Protein AF-A0A258S216-F1 (afdb_monomer)

pLDDT: mean 93.69, std 6.64, range [56.25, 97.56]

Radius of gyration: 15.53 Å; Cα contacts (8 Å, |Δi|>4): 87; chains: 1; bounding box: 30×21×45 Å

Nearest PDB structures (foldseek):
  6kkh-assembly1_A  TM=6.649E-01  e=6.644E-02  Roseiflexus castenholzii DSM 13941
  6kkh-assembly2_G  TM=7.207E-01  e=5.382E-01  Roseiflexus castenholzii DSM 13941
  7qjb-assembly1_e  TM=2.197E-01  e=6.377E+00  Homo sapiens

Structure (mmCIF, N/CA/C/O backbone):
data_AF-A0A258S216-F1
#
_entry.id   AF-A0A258S216-F1
#
loop_
_atom_site.group_PDB
_atom_site.id
_atom_site.type_symbol
_atom_site.label_atom_id
_atom_site.label_alt_id
_atom_site.label_comp_id
_atom_site.label_asym_id
_atom_site.label_entity_id
_atom_site.label_seq_id
_atom_site.pdbx_PDB_ins_code
_atom_site.Cartn_x
_atom_site.Cartn_y
_atom_site.Cartn_z
_atom_site.occupancy
_atom_site.B_iso_or_equiv
_atom_site.auth_seq_id
_atom_site.auth_comp_id
_atom_site.auth_asym_id
_atom_site.auth_atom_id
_atom_site.pdbx_PDB_model_num
ATOM 1 N N . MET A 1 1 ? 13.351 -6.674 -26.574 1.00 56.25 1 MET A N 1
ATOM 2 C CA . MET A 1 1 ? 11.916 -6.914 -26.319 1.00 56.25 1 MET A CA 1
ATOM 3 C C . MET A 1 1 ? 11.646 -6.452 -24.902 1.00 56.25 1 MET A C 1
ATOM 5 O O . MET A 1 1 ? 12.362 -6.910 -24.017 1.00 56.25 1 MET A O 1
ATOM 9 N N . ASP A 1 2 ? 10.699 -5.537 -24.695 1.00 67.88 2 ASP A N 1
ATOM 10 C CA . ASP A 1 2 ? 10.240 -5.197 -23.343 1.00 67.88 2 ASP A CA 1
ATOM 11 C C . ASP A 1 2 ? 9.580 -6.433 -22.728 1.00 67.88 2 ASP A C 1
ATOM 13 O O . ASP A 1 2 ? 8.607 -6.958 -23.268 1.00 67.88 2 ASP A O 1
ATOM 17 N N . ARG A 1 3 ? 10.136 -6.932 -21.621 1.00 88.38 3 ARG A N 1
ATOM 18 C CA . ARG A 1 3 ? 9.582 -8.073 -20.881 1.00 88.38 3 ARG A CA 1
ATOM 19 C C . ARG A 1 3 ? 8.566 -7.557 -19.867 1.00 88.38 3 ARG A C 1
ATOM 21 O O . ARG A 1 3 ? 8.866 -7.470 -18.683 1.00 88.38 3 ARG A O 1
ATOM 28 N N . LEU A 1 4 ? 7.393 -7.156 -20.355 1.00 89.75 4 LEU A N 1
ATOM 29 C CA . LEU A 1 4 ? 6.331 -6.598 -19.509 1.00 89.75 4 LEU A CA 1
ATOM 30 C C . LEU A 1 4 ? 5.826 -7.601 -18.463 1.00 89.75 4 LEU A C 1
ATOM 32 O O . LEU A 1 4 ? 5.518 -7.199 -17.351 1.00 89.75 4 LEU A O 1
ATOM 36 N N . GLU A 1 5 ? 5.811 -8.893 -18.787 1.00 92.88 5 GLU A N 1
ATOM 37 C CA . GLU A 1 5 ? 5.458 -9.958 -17.836 1.00 92.88 5 GLU A CA 1
ATOM 38 C C . GLU A 1 5 ? 6.424 -9.991 -16.646 1.00 92.88 5 GLU A C 1
ATOM 40 O O . GLU A 1 5 ? 5.989 -9.935 -15.501 1.00 92.88 5 GLU A O 1
ATOM 45 N N . LEU A 1 6 ? 7.734 -9.951 -16.915 1.00 95.12 6 LEU A N 1
ATOM 46 C CA . LEU A 1 6 ? 8.748 -9.871 -15.862 1.00 95.12 6 LEU A CA 1
ATOM 47 C C . LEU A 1 6 ? 8.580 -8.599 -15.021 1.00 95.12 6 LEU A C 1
ATOM 49 O O . LEU A 1 6 ? 8.665 -8.651 -13.802 1.00 95.12 6 LEU A O 1
ATOM 53 N N . LEU A 1 7 ? 8.310 -7.453 -15.653 1.00 96.19 7 LEU A N 1
ATOM 54 C CA . LEU A 1 7 ? 8.071 -6.209 -14.919 1.00 96.19 7 LEU A CA 1
ATOM 55 C C . LEU A 1 7 ? 6.853 -6.321 -13.984 1.00 96.19 7 LEU A C 1
ATOM 57 O O . LEU A 1 7 ? 6.908 -5.812 -12.869 1.00 96.19 7 LEU A O 1
ATOM 61 N N . ALA A 1 8 ? 5.775 -6.982 -14.413 1.00 96.38 8 ALA A N 1
ATOM 62 C CA . ALA A 1 8 ? 4.593 -7.207 -13.581 1.00 96.38 8 ALA A CA 1
ATOM 63 C C . ALA A 1 8 ? 4.909 -8.087 -12.360 1.00 96.38 8 ALA A C 1
ATOM 65 O O . ALA A 1 8 ? 4.500 -7.761 -11.244 1.00 96.38 8 ALA A O 1
ATOM 66 N N . GLU A 1 9 ? 5.672 -9.165 -12.560 1.00 96.94 9 GLU A N 1
ATOM 67 C CA . GLU A 1 9 ? 6.148 -10.033 -11.476 1.00 96.94 9 GLU A CA 1
ATOM 68 C C . GLU A 1 9 ? 6.998 -9.248 -10.478 1.00 96.94 9 GLU A C 1
ATOM 70 O O . GLU A 1 9 ? 6.742 -9.286 -9.278 1.00 96.94 9 GLU A O 1
ATOM 75 N N . GLU A 1 10 ? 7.961 -8.465 -10.964 1.00 96.50 10 GLU A N 1
ATOM 76 C CA . GLU A 1 10 ? 8.813 -7.673 -10.086 1.00 96.50 10 GLU A CA 1
ATOM 77 C C . GLU A 1 10 ? 8.023 -6.617 -9.296 1.00 96.50 10 GLU A C 1
ATOM 79 O O . GLU A 1 10 ? 8.304 -6.415 -8.121 1.00 96.50 10 GLU A O 1
ATOM 84 N N . VAL A 1 11 ? 7.040 -5.939 -9.907 1.00 97.31 11 VAL A N 1
ATOM 85 C CA . VAL A 1 11 ? 6.186 -4.971 -9.187 1.00 97.31 11 VAL A CA 1
ATOM 86 C C . VAL A 1 11 ? 5.376 -5.668 -8.092 1.00 97.31 11 VAL A C 1
ATOM 88 O O . VAL A 1 11 ? 5.202 -5.115 -7.006 1.00 97.31 11 VAL A O 1
ATOM 91 N N . ASN A 1 12 ? 4.888 -6.880 -8.358 1.00 95.94 12 ASN A N 1
ATOM 92 C CA . ASN A 1 12 ? 4.176 -7.666 -7.359 1.00 95.94 12 ASN A CA 1
ATOM 93 C C . ASN A 1 12 ? 5.091 -8.064 -6.190 1.00 95.94 12 ASN A C 1
ATOM 95 O O . ASN A 1 12 ? 4.707 -7.900 -5.033 1.00 95.94 12 ASN A O 1
ATOM 99 N N . GLU A 1 13 ? 6.310 -8.521 -6.476 1.00 97.56 13 GLU A N 1
ATOM 100 C CA . GLU A 1 13 ? 7.298 -8.832 -5.440 1.00 97.56 13 GLU A CA 1
ATOM 101 C C . GLU A 1 13 ? 7.681 -7.591 -4.628 1.00 97.56 13 GLU A C 1
ATOM 103 O O . GLU A 1 1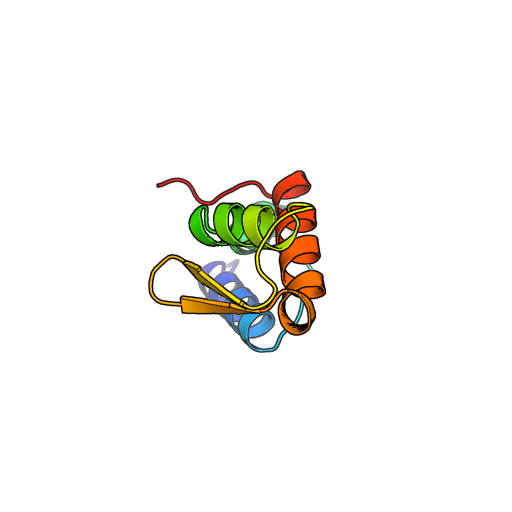3 ? 7.724 -7.652 -3.400 1.00 97.56 13 GLU A O 1
ATOM 108 N N . ASP A 1 14 ? 7.889 -6.445 -5.278 1.00 97.06 14 ASP A N 1
ATOM 109 C CA . ASP A 1 14 ? 8.177 -5.177 -4.605 1.00 97.06 14 ASP A CA 1
ATOM 110 C C . ASP A 1 14 ? 7.064 -4.835 -3.589 1.00 97.06 14 ASP A C 1
ATOM 112 O O . ASP A 1 14 ? 7.342 -4.538 -2.423 1.00 97.06 14 ASP A O 1
ATOM 116 N N . LEU A 1 15 ? 5.794 -4.965 -3.989 1.00 93.75 15 LEU A N 1
ATOM 117 C CA . LEU A 1 15 ? 4.637 -4.740 -3.115 1.00 93.75 15 LEU A CA 1
ATOM 118 C C . LEU A 1 15 ? 4.581 -5.712 -1.928 1.00 93.75 15 LEU A C 1
ATOM 120 O O . LEU A 1 15 ? 4.308 -5.283 -0.804 1.00 93.75 15 LEU A O 1
ATOM 124 N N . LEU A 1 16 ? 4.859 -7.000 -2.153 1.00 94.31 16 LEU A N 1
ATOM 125 C CA . LEU A 1 16 ? 4.892 -8.017 -1.093 1.00 94.31 16 LEU A CA 1
ATOM 126 C C . LEU A 1 16 ? 5.972 -7.727 -0.042 1.00 94.31 16 LEU A C 1
ATOM 128 O O . LEU A 1 16 ? 5.772 -7.999 1.141 1.00 94.31 16 LEU A O 1
ATOM 132 N N . HIS A 1 17 ? 7.083 -7.118 -0.456 1.00 95.81 17 HIS A N 1
ATOM 133 C CA . HIS A 1 17 ? 8.169 -6.705 0.434 1.00 95.81 17 HIS A CA 1
ATOM 134 C C . HIS A 1 17 ? 7.971 -5.301 1.034 1.00 95.81 17 HIS A C 1
ATOM 136 O O . HIS A 1 17 ? 8.845 -4.800 1.744 1.00 95.81 17 HIS A O 1
ATOM 142 N N . GLY A 1 18 ? 6.824 -4.660 0.790 1.00 91.38 18 GLY A N 1
ATOM 143 C CA . GLY A 1 18 ? 6.483 -3.355 1.355 1.00 91.38 18 GLY A CA 1
ATOM 144 C C . GLY A 1 18 ? 7.111 -2.163 0.630 1.00 91.38 18 GLY A C 1
ATOM 145 O O . GLY A 1 18 ? 7.099 -1.052 1.167 1.00 91.38 18 GLY A O 1
ATOM 146 N N . LEU A 1 19 ? 7.648 -2.359 -0.577 1.00 94.62 19 LEU A N 1
ATOM 147 C CA . LEU A 1 19 ? 8.051 -1.256 -1.440 1.00 94.62 19 LEU A CA 1
ATOM 148 C C . LEU A 1 19 ? 6.802 -0.596 -2.038 1.00 94.62 19 LEU A C 1
ATOM 150 O O . LEU A 1 19 ? 5.777 -1.227 -2.286 1.00 94.62 19 LEU A O 1
ATOM 154 N N . ILE A 1 20 ? 6.891 0.715 -2.254 1.00 89.69 20 ILE A N 1
ATOM 155 C CA . ILE A 1 20 ? 5.746 1.567 -2.620 1.00 89.69 20 ILE A CA 1
ATOM 156 C C . ILE A 1 20 ? 5.934 2.282 -3.963 1.00 89.69 20 ILE A C 1
ATOM 158 O O . ILE A 1 20 ? 5.234 3.250 -4.255 1.00 89.69 20 ILE A O 1
ATOM 162 N N . GLY A 1 21 ? 6.911 1.854 -4.763 1.00 92.12 21 GLY A N 1
ATOM 163 C CA . GLY A 1 21 ? 7.263 2.503 -6.019 1.00 92.12 21 GLY A CA 1
ATOM 164 C C . GLY A 1 21 ? 8.082 1.595 -6.929 1.00 92.12 21 GLY A C 1
ATOM 165 O O . GLY A 1 21 ? 8.805 0.719 -6.463 1.00 92.12 21 GLY A O 1
ATOM 166 N N . LYS A 1 22 ? 7.981 1.845 -8.238 1.00 96.06 22 LYS A N 1
ATOM 167 C CA . LYS A 1 22 ? 8.743 1.157 -9.281 1.00 96.06 22 LYS A CA 1
ATOM 168 C C . LYS A 1 22 ? 9.266 2.188 -10.269 1.00 96.06 22 LYS A C 1
ATOM 170 O O . LYS A 1 22 ? 8.514 3.048 -10.724 1.00 96.06 22 LYS A O 1
ATOM 175 N N . THR A 1 23 ? 10.544 2.097 -10.610 1.00 95.50 23 THR A N 1
ATOM 176 C CA . THR A 1 23 ? 11.141 2.965 -11.626 1.00 95.50 23 THR A CA 1
ATOM 177 C C . THR A 1 23 ? 10.725 2.500 -13.019 1.00 95.50 23 THR A C 1
ATOM 179 O O . THR A 1 23 ? 11.007 1.366 -13.398 1.00 95.50 23 THR A O 1
ATOM 182 N N . ALA A 1 24 ? 10.107 3.390 -13.795 1.00 95.19 24 ALA A N 1
ATOM 183 C CA . ALA A 1 24 ? 9.870 3.185 -15.220 1.00 95.19 24 ALA A CA 1
ATOM 184 C C . ALA A 1 24 ? 11.071 3.711 -16.022 1.00 95.19 24 ALA A C 1
ATOM 186 O O . ALA A 1 24 ? 11.423 4.884 -15.910 1.00 95.19 24 ALA A O 1
ATOM 187 N N . ILE A 1 25 ? 11.692 2.864 -16.843 1.00 94.19 25 ILE A N 1
ATOM 188 C CA . ILE A 1 25 ? 12.784 3.268 -17.751 1.00 94.19 25 ILE A CA 1
ATOM 189 C C . ILE A 1 25 ? 12.280 3.637 -19.150 1.00 94.19 25 ILE A C 1
ATOM 191 O O . ILE A 1 25 ? 13.020 4.198 -19.955 1.00 94.19 25 ILE A O 1
ATOM 195 N N . HIS A 1 26 ? 11.018 3.326 -19.443 1.00 94.12 26 HIS A N 1
ATOM 196 C CA . HIS A 1 26 ? 10.345 3.689 -20.681 1.00 94.12 26 HIS A CA 1
ATOM 197 C C . HIS A 1 26 ? 8.873 4.022 -20.397 1.00 94.12 26 HIS A C 1
ATOM 199 O O . HIS A 1 26 ? 8.251 3.447 -19.504 1.00 94.12 26 HIS A O 1
ATOM 205 N N . THR A 1 27 ? 8.294 4.959 -21.151 1.00 93.88 27 THR A N 1
ATOM 206 C CA . THR A 1 27 ? 6.945 5.498 -20.888 1.00 93.88 27 THR A CA 1
ATOM 207 C C . THR A 1 27 ? 5.838 4.448 -20.997 1.00 93.88 27 THR A C 1
ATOM 209 O O . THR A 1 27 ? 4.850 4.527 -20.273 1.00 93.88 27 THR A O 1
ATOM 212 N N . ASN A 1 28 ? 6.014 3.427 -21.841 1.00 93.31 28 ASN A N 1
ATOM 213 C CA . ASN A 1 28 ? 5.068 2.309 -21.969 1.00 93.31 28 ASN A CA 1
ATOM 214 C C . ASN A 1 28 ? 4.956 1.426 -20.707 1.00 93.31 28 ASN A C 1
ATOM 216 O O . ASN A 1 28 ? 4.012 0.648 -20.614 1.00 93.31 28 ASN A O 1
ATOM 220 N N . GLN A 1 29 ? 5.885 1.534 -19.751 1.00 95.75 29 GLN A N 1
ATOM 221 C CA . GLN A 1 29 ? 5.867 0.764 -18.504 1.00 95.75 29 GLN A CA 1
ATOM 222 C C . GLN A 1 29 ? 4.932 1.379 -17.461 1.00 95.75 29 GLN A C 1
ATOM 224 O O . GLN A 1 29 ? 4.416 0.662 -16.607 1.00 95.75 29 GLN A O 1
ATOM 229 N N . VAL A 1 30 ? 4.694 2.694 -17.538 1.00 95.75 30 VAL A N 1
ATOM 230 C CA . VAL A 1 30 ? 3.912 3.439 -16.541 1.00 95.75 30 VAL A CA 1
ATOM 231 C C . VAL A 1 30 ? 2.501 2.862 -16.375 1.00 95.75 30 VAL A C 1
ATOM 233 O O . VAL A 1 30 ? 2.156 2.536 -15.243 1.00 95.75 30 VAL A O 1
ATOM 236 N N . PRO A 1 31 ? 1.711 2.608 -17.441 1.00 95.50 31 PRO A N 1
ATOM 237 C CA . PRO A 1 31 ? 0.360 2.072 -17.270 1.00 95.50 31 PRO A CA 1
ATOM 238 C C . PRO A 1 31 ? 0.328 0.699 -16.588 1.00 95.50 31 PRO A C 1
ATOM 240 O O . PRO A 1 31 ? -0.583 0.422 -15.810 1.00 95.50 31 PRO A O 1
ATOM 243 N N . LEU A 1 32 ? 1.323 -0.156 -16.862 1.00 95.94 32 LEU A N 1
ATOM 244 C CA . LEU A 1 32 ? 1.450 -1.456 -16.208 1.00 95.94 32 LEU A CA 1
ATOM 245 C C . LEU A 1 32 ? 1.757 -1.264 -14.722 1.00 95.94 32 LEU A C 1
ATOM 247 O O . LEU A 1 32 ? 1.002 -1.751 -13.888 1.00 95.94 32 LEU A O 1
ATOM 251 N N . ILE A 1 33 ? 2.805 -0.503 -14.396 1.00 96.62 33 ILE A N 1
ATOM 252 C CA . ILE A 1 33 ? 3.217 -0.218 -13.015 1.00 96.62 33 ILE A CA 1
ATOM 253 C C . ILE A 1 33 ? 2.048 0.363 -12.205 1.00 96.62 33 ILE A C 1
ATOM 255 O O . ILE A 1 33 ? 1.726 -0.141 -11.132 1.00 96.62 33 ILE A O 1
ATOM 259 N N . GLU A 1 34 ? 1.371 1.386 -12.730 1.00 96.12 34 GLU A N 1
ATOM 260 C CA . GLU A 1 34 ? 0.254 2.047 -12.047 1.00 96.12 34 GLU A CA 1
ATOM 261 C C . GLU A 1 34 ? -0.950 1.120 -11.845 1.00 96.12 34 GLU A C 1
ATOM 263 O O . GLU A 1 34 ? -1.662 1.245 -10.847 1.00 96.12 34 GLU A O 1
ATOM 268 N N . SER A 1 35 ? -1.166 0.149 -12.741 1.00 95.69 35 SER A N 1
ATOM 269 C CA . SER A 1 35 ? -2.253 -0.822 -12.589 1.00 95.69 35 SER A CA 1
ATOM 270 C C . SER A 1 35 ? -2.103 -1.701 -11.341 1.00 95.69 35 SER A C 1
ATOM 272 O O . SER A 1 35 ? -3.113 -2.030 -10.720 1.00 95.69 35 SER 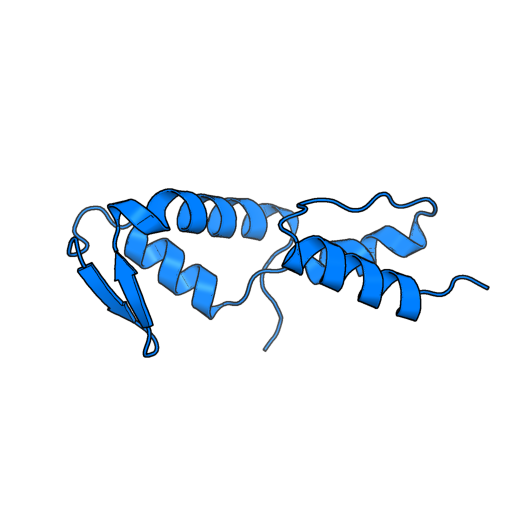A O 1
ATOM 274 N N . HIS A 1 36 ? -0.869 -1.997 -10.913 1.00 95.88 36 HIS A N 1
ATOM 275 C CA . HIS A 1 36 ? -0.591 -2.760 -9.690 1.00 95.88 36 HIS A CA 1
ATOM 276 C C . HIS A 1 36 ? -0.779 -1.937 -8.405 1.00 95.88 36 HIS A C 1
ATOM 278 O O . HIS A 1 36 ? -0.967 -2.508 -7.333 1.00 95.88 36 HIS A O 1
ATOM 284 N N . TYR A 1 37 ? -0.774 -0.603 -8.489 1.00 95.56 37 TYR A N 1
ATOM 285 C CA . TYR A 1 37 ? -1.039 0.266 -7.335 1.00 95.56 37 TYR A CA 1
ATOM 286 C C . TYR A 1 37 ? -2.524 0.556 -7.109 1.00 95.56 37 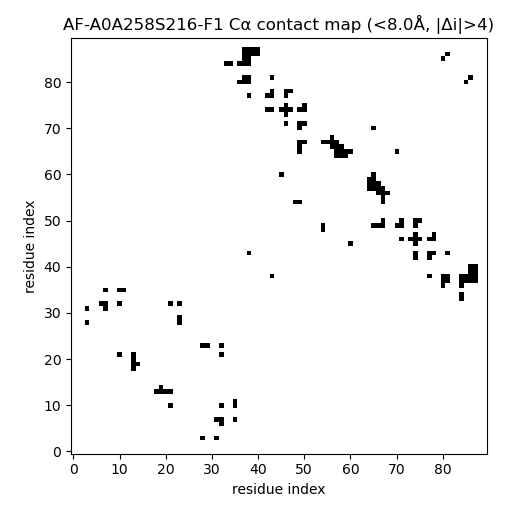TYR A C 1
ATOM 288 O O . TYR A 1 37 ? -2.882 1.182 -6.104 1.00 95.56 37 TYR A O 1
ATOM 296 N N . ARG A 1 38 ? -3.405 0.067 -7.989 1.00 96.00 38 ARG A N 1
ATOM 297 C CA . ARG A 1 38 ? -4.854 0.132 -7.781 1.00 96.00 38 ARG A CA 1
ATOM 298 C C . ARG A 1 38 ? -5.255 -0.558 -6.487 1.00 96.00 38 ARG A C 1
ATOM 300 O O . ARG A 1 38 ? -4.572 -1.435 -5.958 1.00 96.00 38 ARG A O 1
ATOM 307 N N . VAL A 1 39 ? -6.373 -0.115 -5.938 1.00 96.06 39 VAL A N 1
ATOM 308 C CA . VAL A 1 39 ? -6.821 -0.548 -4.617 1.00 96.06 39 VAL A CA 1
ATOM 309 C C . VAL A 1 39 ? -8.001 -1.506 -4.743 1.00 96.06 39 VAL A C 1
ATOM 311 O O . VAL A 1 39 ? -8.892 -1.305 -5.570 1.00 96.06 39 VAL A O 1
ATOM 314 N N . CYS A 1 40 ? -8.018 -2.550 -3.915 1.00 94.19 40 CYS A N 1
ATOM 315 C CA . CYS A 1 40 ? -9.170 -3.433 -3.791 1.00 94.19 40 CYS A CA 1
ATOM 316 C C . CYS A 1 40 ? -10.380 -2.645 -3.241 1.00 94.19 40 CYS A C 1
ATOM 318 O O . CYS A 1 40 ? -10.236 -1.964 -2.221 1.00 94.19 40 CYS A O 1
ATOM 320 N N . PRO A 1 41 ? -11.578 -2.738 -3.854 1.00 94.50 41 PRO A N 1
ATOM 321 C CA . PRO A 1 41 ? -12.797 -2.109 -3.331 1.00 94.50 41 PRO A CA 1
ATOM 322 C C . PRO A 1 41 ? -13.083 -2.447 -1.863 1.00 94.50 41 PRO A C 1
ATOM 324 O O . PRO A 1 41 ? -13.497 -1.582 -1.093 1.00 94.50 41 PRO A O 1
ATOM 327 N N . ASN A 1 42 ? -12.786 -3.683 -1.462 1.00 94.50 42 ASN A N 1
ATOM 328 C CA . ASN A 1 42 ? -12.978 -4.145 -0.096 1.00 94.50 42 ASN A CA 1
ATOM 329 C C . ASN A 1 42 ? -12.064 -3.425 0.905 1.00 94.50 42 ASN A C 1
ATOM 331 O O . ASN A 1 42 ? -12.498 -2.997 1.976 1.00 94.50 42 ASN A O 1
ATOM 335 N N . ASP A 1 43 ? -10.801 -3.221 0.529 1.00 95.50 43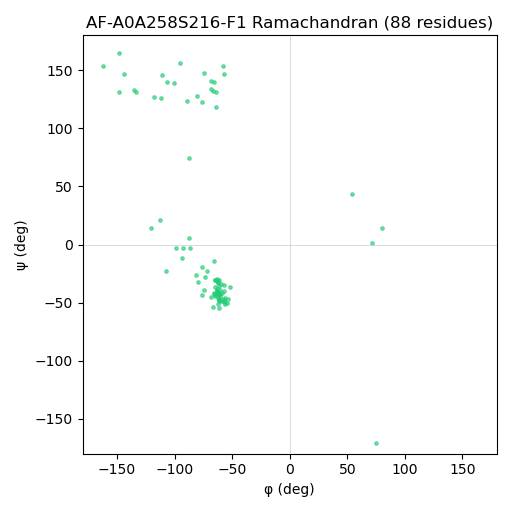 ASP A N 1
ATOM 336 C CA . ASP A 1 43 ? -9.841 -2.489 1.356 1.00 95.50 43 ASP A CA 1
ATOM 337 C C . ASP A 1 43 ? -10.260 -1.028 1.509 1.00 95.50 43 ASP A C 1
ATOM 339 O O . ASP A 1 43 ? -10.111 -0.454 2.586 1.00 95.50 43 ASP A O 1
ATOM 343 N N . ILE A 1 44 ? -10.832 -0.428 0.459 1.00 96.44 44 ILE A N 1
ATOM 344 C CA . ILE A 1 44 ? -11.360 0.942 0.498 1.00 96.44 44 ILE A CA 1
ATOM 345 C C . ILE A 1 44 ? -12.485 1.044 1.530 1.00 96.44 44 ILE A C 1
ATOM 347 O O . ILE A 1 44 ? -12.455 1.938 2.378 1.00 96.44 44 ILE A O 1
ATOM 351 N N . GLN A 1 45 ? -13.449 0.122 1.492 1.00 95.75 45 GLN A N 1
ATOM 352 C CA . GLN A 1 45 ? -14.556 0.091 2.448 1.00 95.75 45 GLN A CA 1
ATOM 353 C C . GLN A 1 45 ? -14.053 -0.123 3.882 1.00 95.75 45 GLN A C 1
ATOM 355 O O . GLN A 1 45 ? -14.426 0.623 4.791 1.00 95.75 45 GLN A O 1
ATOM 360 N N . THR A 1 46 ? -13.140 -1.076 4.073 1.00 96.69 46 THR A N 1
ATOM 361 C CA . THR A 1 46 ? -12.501 -1.349 5.367 1.00 96.69 46 THR A CA 1
ATOM 362 C C . THR A 1 46 ? -11.785 -0.108 5.907 1.00 96.69 46 THR A C 1
ATOM 364 O O . THR A 1 46 ? -11.960 0.276 7.064 1.00 96.69 46 THR A O 1
ATOM 367 N N . ALA A 1 47 ? -11.001 0.566 5.063 1.00 97.25 47 ALA A N 1
ATOM 368 C CA . ALA A 1 47 ? -10.266 1.770 5.425 1.00 97.25 47 ALA A CA 1
ATOM 369 C C . ALA A 1 47 ? -11.198 2.925 5.815 1.00 97.25 47 ALA A C 1
ATOM 371 O O . ALA A 1 47 ? -10.926 3.632 6.788 1.00 97.25 47 ALA A O 1
ATOM 372 N N . GLN A 1 48 ? -12.313 3.098 5.101 1.00 96.75 48 GLN A N 1
ATOM 373 C CA . GLN A 1 48 ? -13.340 4.076 5.461 1.00 96.75 48 GLN A CA 1
ATOM 374 C C . GLN A 1 48 ? -13.942 3.763 6.832 1.00 96.75 48 GLN A C 1
ATOM 376 O O . GLN A 1 48 ? -14.021 4.662 7.664 1.00 96.75 48 GLN A O 1
ATOM 381 N N . MET A 1 49 ? -14.303 2.504 7.102 1.00 96.69 49 MET A N 1
ATOM 382 C CA . MET A 1 49 ? -14.830 2.090 8.407 1.00 96.69 49 MET A CA 1
ATOM 383 C C . MET A 1 49 ? -13.826 2.339 9.537 1.00 96.69 49 MET A C 1
ATOM 385 O O . MET A 1 49 ? -14.196 2.894 10.565 1.00 96.69 49 MET A O 1
ATOM 389 N N . ILE A 1 50 ? -12.544 2.014 9.353 1.00 97.44 50 ILE A N 1
ATOM 390 C CA . ILE A 1 50 ? -11.499 2.267 10.364 1.00 97.44 50 ILE A CA 1
ATOM 391 C C . ILE A 1 50 ? -11.366 3.761 10.698 1.00 97.44 50 ILE A C 1
ATOM 393 O O . ILE A 1 50 ? -11.040 4.115 11.831 1.00 97.44 50 ILE A O 1
ATOM 397 N N . LEU A 1 51 ? -11.578 4.642 9.716 1.00 96.94 51 LEU A N 1
ATOM 398 C CA . LEU A 1 51 ? -11.392 6.088 9.863 1.00 96.94 51 LEU A CA 1
ATOM 399 C C . LEU A 1 51 ? -12.668 6.848 10.258 1.00 96.94 51 LEU A C 1
ATOM 401 O O . LEU A 1 51 ? -12.588 8.056 10.483 1.00 96.94 51 LEU A O 1
ATOM 405 N N . GLN A 1 52 ? -13.816 6.175 10.365 1.00 96.12 52 GLN A N 1
ATOM 406 C CA . GLN A 1 52 ? -15.053 6.778 10.867 1.00 96.12 52 GLN A CA 1
ATOM 407 C C . GLN A 1 52 ? -14.927 7.158 12.350 1.00 96.12 52 GLN A C 1
ATOM 409 O O . GLN A 1 52 ? -14.373 6.420 13.162 1.00 96.12 52 GLN A O 1
ATOM 414 N N . GLU A 1 53 ? -15.477 8.320 12.710 1.00 90.00 53 GLU A N 1
ATOM 415 C CA . GLU A 1 53 ? -15.325 8.933 14.039 1.00 90.00 53 GLU A CA 1
ATOM 416 C C . GLU A 1 53 ? -15.892 8.080 15.186 1.00 90.00 53 GLU A C 1
ATOM 418 O O . GLU A 1 53 ? -15.374 8.109 16.301 1.00 90.00 53 GLU A O 1
ATOM 423 N N . HIS A 1 54 ? -16.938 7.300 14.915 1.00 91.81 54 HIS A N 1
ATOM 424 C CA . HIS A 1 54 ? -17.656 6.511 15.920 1.00 91.81 54 HIS A CA 1
ATOM 425 C C . HIS A 1 54 ? -17.493 4.998 15.735 1.00 91.81 54 HIS A C 1
ATOM 427 O O . HIS A 1 54 ? -18.314 4.223 16.227 1.00 91.81 54 HIS A O 1
ATOM 433 N N . SER A 1 55 ? -16.447 4.566 15.030 1.00 91.25 55 SER A N 1
ATOM 434 C CA . SER A 1 55 ? -16.167 3.140 14.881 1.00 91.25 55 SER A CA 1
ATOM 435 C C . SER A 1 55 ? -15.727 2.508 16.206 1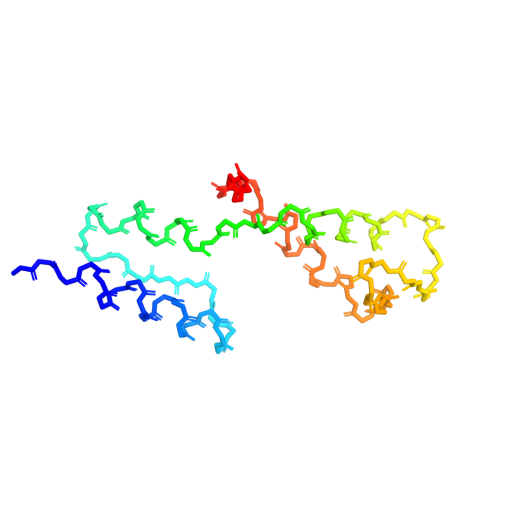.00 91.25 55 SER A C 1
ATOM 437 O O . SER A 1 55 ? -14.961 3.123 16.956 1.00 91.25 55 SER A O 1
ATOM 439 N N . PRO A 1 56 ? -16.170 1.272 16.512 1.00 94.06 56 PRO A N 1
ATOM 440 C CA . PRO A 1 56 ? -15.671 0.530 17.665 1.00 94.06 56 PRO A CA 1
ATOM 441 C C . PRO A 1 56 ? -14.151 0.358 17.588 1.00 94.06 56 PRO A C 1
ATOM 443 O O . PRO A 1 56 ? -13.603 0.179 16.504 1.00 94.06 56 PRO A O 1
ATOM 446 N N . ALA A 1 57 ? -13.464 0.349 18.735 1.00 94.19 57 ALA A N 1
ATOM 447 C CA . ALA A 1 57 ? -12.005 0.191 18.768 1.00 94.19 57 ALA A CA 1
ATOM 448 C C . ALA A 1 57 ? -11.531 -1.105 18.079 1.00 94.19 57 ALA A C 1
ATOM 450 O O . ALA A 1 57 ? -10.482 -1.106 17.432 1.00 94.19 57 ALA A O 1
ATOM 451 N N . VAL A 1 58 ? -12.332 -2.172 18.193 1.00 96.81 58 VAL A N 1
ATOM 452 C CA . VAL A 1 58 ? -12.168 -3.451 17.492 1.00 96.81 58 VAL A CA 1
ATOM 453 C C . VAL A 1 58 ? -13.516 -3.871 16.906 1.00 96.81 58 VAL A C 1
ATOM 455 O O . VAL A 1 58 ? -14.523 -3.860 17.615 1.00 96.81 58 VAL A O 1
ATOM 458 N N . PHE A 1 59 ? -13.547 -4.256 15.631 1.00 96.19 59 PHE A N 1
ATOM 459 C CA . PHE A 1 59 ? -14.747 -4.743 14.944 1.00 96.19 59 PHE A CA 1
ATOM 460 C C . PHE A 1 59 ? -14.403 -5.776 13.865 1.00 96.19 59 PHE A C 1
ATOM 462 O O . PHE A 1 59 ? -13.247 -5.925 13.482 1.00 96.19 59 PHE A O 1
ATOM 469 N N . GLY A 1 60 ? -15.404 -6.513 13.384 1.00 95.38 60 GLY A N 1
ATOM 470 C CA . GLY A 1 60 ? -15.254 -7.450 12.271 1.00 95.38 60 GLY A CA 1
ATOM 471 C C . GLY A 1 60 ? -15.767 -6.856 10.961 1.00 95.38 60 GLY A C 1
ATOM 472 O O . GLY A 1 60 ? -16.823 -6.224 10.949 1.00 95.38 60 GLY A O 1
ATOM 473 N N . HIS A 1 61 ? -15.055 -7.089 9.863 1.00 93.69 61 HIS A N 1
ATOM 474 C CA . HIS A 1 61 ? -15.504 -6.762 8.511 1.00 93.69 61 HIS A CA 1
ATOM 475 C C . HIS A 1 61 ? -14.929 -7.786 7.527 1.00 93.69 61 HIS A C 1
ATOM 477 O O . HIS A 1 61 ? -13.743 -8.096 7.598 1.00 93.69 61 HIS A O 1
ATOM 483 N N . GLU A 1 62 ? -15.772 -8.350 6.655 1.00 90.50 62 GLU A N 1
ATOM 484 C CA . GLU A 1 62 ? -15.345 -9.281 5.589 1.00 90.50 62 GLU A CA 1
ATOM 485 C C . GLU A 1 62 ? -14.522 -10.467 6.120 1.00 90.50 62 GLU A C 1
ATOM 487 O O . GLU A 1 62 ? -13.461 -10.824 5.615 1.00 90.50 62 GLU A O 1
ATOM 492 N N . GLY A 1 63 ? -14.990 -11.043 7.231 1.00 91.25 63 GLY A N 1
ATOM 493 C CA . GLY A 1 63 ? -14.322 -12.160 7.902 1.00 91.25 63 GLY A CA 1
ATOM 494 C C . GLY A 1 63 ? -13.019 -11.801 8.631 1.00 91.25 63 GLY A C 1
ATOM 495 O O . GLY A 1 63 ? -12.416 -12.682 9.237 1.00 91.25 63 GLY A O 1
ATOM 496 N N . SER A 1 64 ? -12.605 -10.530 8.624 1.00 90.56 64 SER A N 1
ATOM 497 C CA . SER A 1 64 ? -11.353 -10.053 9.219 1.00 90.56 64 SER A CA 1
ATOM 498 C C . SER A 1 64 ? -11.585 -9.184 10.456 1.00 90.56 64 SER A C 1
ATOM 500 O O . SER A 1 64 ? -12.551 -8.424 10.538 1.00 90.56 64 SER A O 1
ATOM 502 N N . MET A 1 65 ? -10.673 -9.273 11.427 1.00 95.06 65 MET A N 1
ATOM 503 C CA . MET A 1 65 ? -10.649 -8.384 12.589 1.00 95.06 65 MET A CA 1
ATOM 504 C C . MET A 1 65 ? -9.985 -7.054 12.221 1.00 95.06 65 MET A C 1
ATOM 506 O O . MET A 1 65 ? -8.855 -7.020 11.738 1.00 95.06 65 MET A O 1
ATOM 510 N N . CYS A 1 66 ? -10.665 -5.955 12.516 1.00 96.38 66 CYS A N 1
ATOM 511 C CA . CYS A 1 66 ? -10.173 -4.598 12.351 1.00 96.38 66 CYS A CA 1
ATOM 512 C C . CYS A 1 66 ? -9.967 -3.949 13.719 1.00 96.38 66 CYS A C 1
ATOM 514 O O . CYS A 1 66 ? -10.899 -3.882 14.515 1.00 96.38 66 CYS A O 1
ATOM 516 N N . GLU A 1 67 ? -8.769 -3.428 13.974 1.00 96.94 67 GLU A N 1
ATOM 517 C CA . GLU A 1 67 ? -8.454 -2.634 15.162 1.00 96.94 67 GLU A CA 1
ATOM 518 C C . GLU A 1 67 ? -8.027 -1.225 14.736 1.00 96.94 67 GLU A C 1
ATOM 520 O O . GLU A 1 67 ? -7.114 -1.068 13.920 1.00 96.94 67 GLU A O 1
ATOM 525 N N . ILE A 1 68 ? -8.663 -0.189 15.292 1.00 95.50 68 ILE A N 1
ATOM 526 C CA . ILE A 1 68 ? -8.426 1.199 14.869 1.00 95.50 68 ILE A CA 1
ATOM 527 C C . ILE A 1 68 ? -6.975 1.619 15.123 1.00 95.50 68 ILE A C 1
ATOM 529 O O . ILE A 1 68 ? -6.326 2.122 14.208 1.00 95.50 68 ILE A O 1
ATOM 533 N N . SER A 1 69 ? -6.445 1.421 16.334 1.00 94.56 69 SER A N 1
ATOM 534 C CA . SER A 1 69 ? -5.068 1.798 16.706 1.00 94.56 69 SER A CA 1
ATOM 535 C C . SER A 1 69 ? -4.038 1.221 15.740 1.00 94.56 69 SER A C 1
ATOM 537 O O . SER A 1 69 ? -3.168 1.946 15.256 1.00 94.56 69 SER A O 1
ATOM 539 N N . THR A 1 70 ? -4.183 -0.065 15.434 1.00 95.94 70 THR 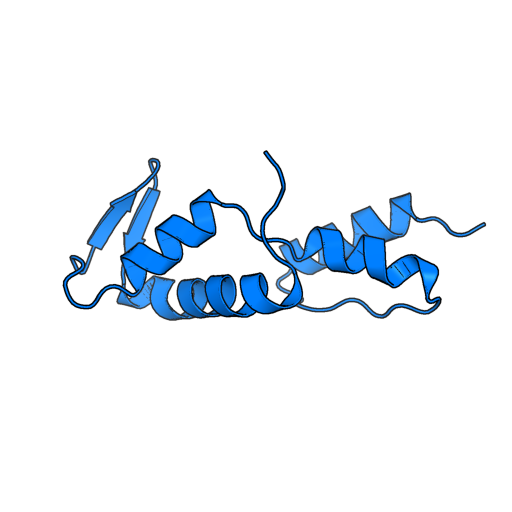A N 1
ATOM 540 C CA . THR A 1 70 ? -3.243 -0.840 14.623 1.00 95.94 70 THR A CA 1
ATOM 541 C C . THR A 1 70 ? -3.374 -0.516 13.134 1.00 95.94 70 THR A C 1
ATOM 543 O O . THR A 1 70 ? -2.373 -0.304 12.450 1.00 95.94 70 THR A O 1
ATOM 546 N N . HIS A 1 71 ? -4.600 -0.403 12.611 1.00 96.94 71 HIS A N 1
ATOM 547 C CA . HIS A 1 71 ? -4.837 -0.296 11.167 1.00 96.94 71 HIS A CA 1
ATOM 548 C C . HIS A 1 71 ? -5.066 1.134 10.656 1.00 96.94 71 HIS A C 1
ATOM 550 O O . HIS A 1 71 ? -5.168 1.339 9.447 1.00 96.94 71 HIS A O 1
ATOM 556 N N . LYS A 1 72 ? -5.094 2.159 11.520 1.00 97.00 72 LYS A N 1
ATOM 557 C CA . LYS A 1 72 ? -5.318 3.559 11.102 1.00 97.00 72 LYS A CA 1
ATOM 558 C C . LYS A 1 72 ? -4.313 4.057 10.064 1.00 97.00 72 LYS A C 1
ATOM 560 O O . LYS A 1 72 ? -4.695 4.789 9.153 1.00 97.00 72 LYS A O 1
ATOM 565 N N . SER A 1 73 ? -3.038 3.691 10.201 1.00 96.19 73 SER A N 1
ATOM 566 C CA . SER A 1 73 ? -2.002 4.099 9.240 1.00 96.19 73 SER A CA 1
ATOM 567 C C . SER A 1 73 ? -2.211 3.426 7.880 1.00 96.19 73 SER A C 1
ATOM 569 O O . SER A 1 73 ? -2.223 4.095 6.848 1.00 96.19 73 SER A O 1
ATOM 571 N N . TRP A 1 74 ? -2.495 2.121 7.887 1.00 95.50 74 TRP A N 1
ATOM 572 C CA . TRP A 1 74 ? -2.852 1.363 6.688 1.00 95.50 74 TRP A CA 1
ATOM 573 C C . TRP A 1 74 ? -4.074 1.963 5.979 1.00 95.50 74 TRP A C 1
ATOM 575 O O . TRP A 1 74 ? -4.002 2.264 4.790 1.00 95.50 74 TRP A O 1
ATOM 585 N N . ALA A 1 75 ? -5.148 2.252 6.716 1.00 97.19 75 ALA A N 1
ATOM 586 C CA . ALA A 1 75 ? -6.375 2.817 6.160 1.00 97.19 75 ALA A CA 1
ATOM 587 C C . ALA A 1 75 ? -6.135 4.165 5.459 1.00 97.19 75 ALA A C 1
ATOM 589 O O . ALA A 1 75 ? -6.627 4.403 4.355 1.00 97.19 75 ALA A O 1
ATOM 590 N N . LYS A 1 76 ? -5.317 5.043 6.055 1.00 96.94 76 LYS A N 1
ATOM 591 C CA . LYS A 1 76 ? -4.924 6.308 5.416 1.00 96.94 76 LYS A CA 1
ATOM 592 C C . LYS A 1 76 ? -4.151 6.081 4.119 1.00 96.94 76 LYS A C 1
ATOM 594 O O . LYS A 1 76 ? -4.392 6.790 3.143 1.00 96.94 76 LYS A O 1
ATOM 599 N N . ASN A 1 77 ? -3.251 5.100 4.094 1.00 94.69 77 ASN A N 1
ATOM 600 C CA . ASN A 1 77 ? -2.465 4.777 2.905 1.00 94.69 77 ASN A CA 1
ATOM 601 C C . ASN A 1 77 ? -3.354 4.249 1.770 1.00 94.69 77 ASN A C 1
ATOM 603 O O . ASN A 1 77 ? -3.209 4.701 0.638 1.00 94.69 77 ASN A O 1
ATOM 607 N N . ILE A 1 78 ? -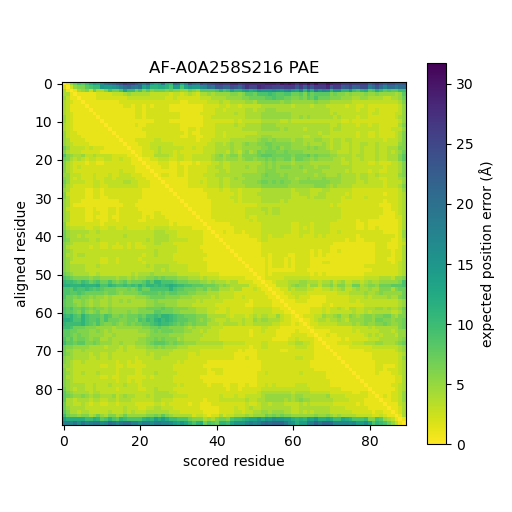4.323 3.379 2.074 1.00 96.12 78 ILE A N 1
ATOM 608 C CA . ILE A 1 78 ? -5.338 2.900 1.119 1.00 96.12 78 ILE A CA 1
ATOM 609 C C . ILE A 1 78 ? -6.100 4.078 0.492 1.00 96.12 78 ILE A C 1
ATOM 611 O O . ILE A 1 78 ? -6.156 4.196 -0.734 1.00 96.12 78 ILE A O 1
ATOM 615 N N . LEU A 1 79 ? -6.625 4.996 1.312 1.00 96.38 79 LEU A N 1
ATOM 616 C CA . LEU A 1 79 ? -7.375 6.158 0.813 1.00 96.38 79 LEU A CA 1
ATOM 617 C C . LEU A 1 79 ? -6.501 7.211 0.126 1.00 96.38 79 LEU A C 1
ATOM 619 O O . LEU A 1 79 ? -6.997 7.983 -0.686 1.00 96.38 79 LEU A O 1
ATOM 623 N N . THR A 1 80 ? -5.204 7.258 0.416 1.00 95.25 80 THR A N 1
ATOM 624 C CA . THR A 1 80 ? -4.273 8.117 -0.329 1.00 95.25 80 THR A CA 1
ATOM 625 C C . THR A 1 80 ? -3.999 7.527 -1.708 1.00 95.25 80 THR A C 1
ATOM 627 O O . THR A 1 80 ? -3.953 8.254 -2.694 1.00 95.25 80 THR A O 1
ATOM 630 N N . ARG A 1 81 ? -3.863 6.199 -1.794 1.00 94.38 81 ARG A N 1
ATOM 631 C CA . ARG A 1 81 ? -3.518 5.482 -3.024 1.00 94.38 81 ARG A CA 1
ATOM 632 C C . ARG A 1 81 ? -4.672 5.424 -4.030 1.00 94.38 81 ARG A C 1
ATOM 634 O O . ARG A 1 81 ? -4.427 5.424 -5.233 1.00 94.38 81 ARG A O 1
ATOM 641 N N . ILE A 1 82 ? -5.924 5.456 -3.566 1.00 95.69 82 ILE A N 1
ATOM 642 C CA . ILE A 1 82 ? -7.090 5.480 -4.465 1.00 95.69 82 ILE A CA 1
ATOM 643 C C . ILE A 1 82 ? -7.158 6.760 -5.316 1.00 95.69 82 ILE A C 1
ATOM 645 O O . ILE A 1 82 ? -7.655 6.709 -6.434 1.00 95.69 82 ILE A O 1
ATOM 649 N N . GLN A 1 83 ? -6.657 7.896 -4.817 1.00 92.81 83 GLN A N 1
ATOM 650 C CA . GLN A 1 83 ? -6.716 9.188 -5.514 1.00 92.81 83 GLN A CA 1
ATOM 651 C C . GLN A 1 83 ? -5.973 9.164 -6.865 1.00 92.81 83 GLN A C 1
ATOM 653 O O . GLN A 1 83 ? -6.603 9.468 -7.876 1.00 92.81 83 GLN A O 1
ATOM 658 N N . PRO A 1 84 ? -4.682 8.777 -6.923 1.00 94.50 84 PRO A N 1
ATOM 659 C CA . PRO A 1 84 ? -3.948 8.711 -8.185 1.00 94.50 84 PRO A CA 1
ATOM 660 C C . PRO A 1 84 ? -4.229 7.449 -9.015 1.00 94.50 84 PRO A C 1
ATOM 662 O O . PRO A 1 84 ? -4.189 7.530 -10.238 1.00 94.50 84 PRO A O 1
ATOM 665 N N . PHE A 1 85 ? -4.508 6.292 -8.396 1.00 95.56 85 PHE A N 1
ATOM 666 C CA . PHE A 1 85 ? -4.555 5.013 -9.130 1.00 95.56 85 PHE A CA 1
ATOM 667 C C . PHE A 1 85 ? -5.965 4.444 -9.329 1.00 95.56 85 PHE A C 1
ATOM 669 O O . PHE A 1 85 ? -6.195 3.676 -10.262 1.00 95.56 85 PHE A O 1
ATOM 676 N N . GLY A 1 86 ? -6.926 4.826 -8.488 1.00 95.75 86 GLY A N 1
ATOM 677 C CA . GLY A 1 86 ? -8.284 4.292 -8.519 1.00 95.75 86 GLY A CA 1
ATOM 678 C C . GLY A 1 86 ? -8.416 2.875 -7.949 1.00 95.75 86 GLY A C 1
ATOM 679 O O . GLY A 1 86 ? -7.502 2.320 -7.329 1.00 95.75 86 GLY A O 1
ATOM 680 N N . ALA A 1 87 ? -9.602 2.299 -8.141 1.00 95.88 87 ALA A N 1
ATOM 681 C CA . ALA A 1 87 ? -9.934 0.945 -7.710 1.00 95.88 87 ALA A CA 1
ATOM 682 C C . ALA A 1 87 ? -9.741 -0.077 -8.842 1.00 95.88 87 ALA A C 1
ATOM 684 O O . ALA A 1 87 ? -9.793 0.262 -10.027 1.00 95.88 87 ALA A O 1
ATOM 685 N N . ILE A 1 88 ? -9.540 -1.341 -8.475 1.00 94.06 88 ILE A N 1
ATOM 686 C CA . ILE A 1 88 ? -9.571 -2.461 -9.424 1.00 94.06 88 ILE A CA 1
ATOM 687 C C . ILE A 1 88 ? -11.009 -2.606 -9.954 1.00 94.06 88 ILE A C 1
ATOM 689 O O . ILE A 1 88 ? -11.961 -2.578 -9.172 1.00 94.06 88 ILE A O 1
ATOM 693 N N . ALA A 1 89 ? -11.169 -2.728 -11.276 1.00 80.75 89 ALA A N 1
ATOM 694 C CA . ALA A 1 89 ? -12.467 -3.009 -11.887 1.00 80.75 89 ALA A CA 1
ATOM 695 C C . ALA A 1 89 ? -12.901 -4.440 -11.534 1.00 80.75 89 ALA A C 1
ATOM 697 O O . ALA A 1 89 ? -12.081 -5.356 -11.602 1.00 80.75 89 ALA A O 1
ATOM 698 N N . THR A 1 90 ? -14.161 -4.598 -11.129 1.00 58.47 90 THR A N 1
ATOM 699 C CA . THR A 1 90 ? -14.777 -5.899 -10.816 1.00 58.47 90 THR A CA 1
ATOM 700 C C . THR A 1 90 ? -15.384 -6.537 -12.052 1.00 58.47 90 THR A C 1
ATOM 702 O O . THR A 1 90 ? -15.792 -5.779 -12.963 1.00 58.47 90 THR A O 1
#

Foldseek 3Di:
DPPLVVVLVVLVVCVVVPHDDDDDPDPVNVVSSLQVLAAAPQLLVLLVLLPDPPHDQWDDDPNDIDGNVVCNVVSVVRVVSCVVRNHDDD

Sequence (90 aa):
MDRLELLAEEVNEDLLHGLIGKTAIHTNQVPLIESHYRVCPNDIQTAQMILQEHSPAVFGHEGSMCEISTHKSWAKNILTRIQPFGAIAT

Secondary structure (DSSP, 8-state):
---HHHHHHHHHHHHHTT------SSGGGHHHHHHHT-B-HHHHHHHHHHHSTT--SEEEETTEEEEHHHHHHHHHHHHHHHHHH-BPP-

Mean predicted aligned error: 3.73 Å

Solvent-accessible surface area (backbone atoms only — not comparable t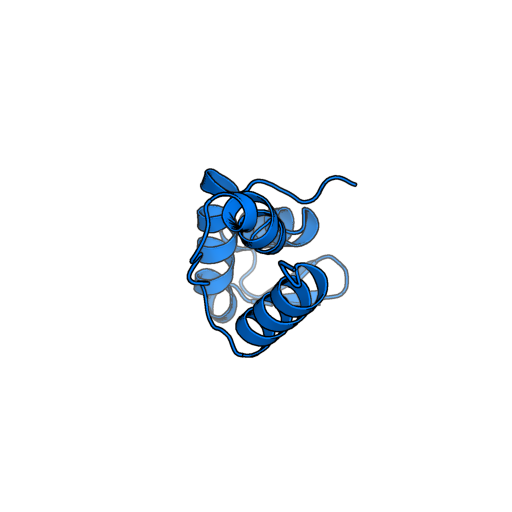o full-atom values): 5483 Å² total; per-residue (Å²): 129,87,59,59,68,60,52,52,52,51,53,51,51,38,48,75,73,70,47,92,80,80,90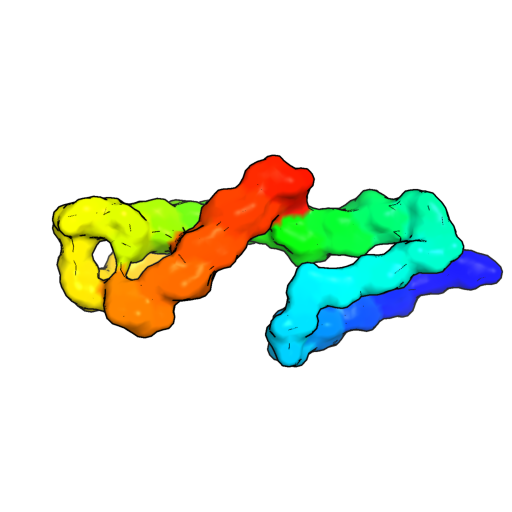,65,93,47,80,84,44,45,66,60,58,46,60,73,54,31,33,54,64,66,57,49,54,51,22,51,52,54,67,41,93,83,51,65,66,64,47,79,56,96,94,38,85,44,40,31,89,79,41,42,65,58,23,52,50,50,62,55,39,34,72,86,47,30,63,60,85,130